Protein AF-A0AA39Q0V4-F1 (afdb_monomer_lite)

Radius of gyration: 28.36 Å; chains: 1; bounding box: 61×32×80 Å

Organism: NCBI:txid153913

Secondary structure (DSSP, 8-state):
------GGGTTTS--TT-PPPPHHHHGGGTTHHHHHHHHHHHHHHHHHHHHHHHHHHHHHHHHHHHHHHHHHHHHHHHHHHHHHH---HHHHHHHHHHHHHHHHHHHHHHHHHHHHHHHSPP--GGGS-S---TTSS-----

Foldseek 3Di:
DDPPDDPVPVPPDDDPPDDDDPVVVVVCCVPPPVSSVVVVVVVVVVVVVVVVVVLVVLVVVVVVLVVLLVVLQVQLVVLCVQLVVDPDPVSNVVSNVRNVVSVVVNVVSVVVVVVVVVVRPDNDVPPPPPDPPPVPPDPPDD

pLDDT: mean 76.58, std 21.37, range [34.25, 98.75]

Sequence (142 aa):
AEDVRGLDDYNESLSEGQRTLSWIWKTQLQGGKEGLQEALRIEWCKSRARAQRWQEECVLLTEEMRRVQTTFQYYAGLWKDRGKNVGLPGARAYALKQEALWNELNANAREQWNSLKEMLPSASPEALDSEIDLDSLPHYSS

Structure (mmCIF, N/CA/C/O backbone):
data_AF-A0AA39Q0V4-F1
#
_entry.id   AF-A0AA39Q0V4-F1
#
loop_
_atom_site.group_PDB
_atom_site.id
_atom_site.type_symbol
_atom_site.label_atom_id
_atom_site.label_alt_id
_atom_site.label_comp_id
_atom_site.label_asym_id
_atom_site.label_entity_id
_atom_site.label_seq_id
_atom_site.pdbx_PDB_ins_code
_atom_site.Cartn_x
_atom_site.Cartn_y
_atom_site.Cartn_z
_atom_site.occupancy
_atom_site.B_iso_or_equiv
_atom_site.auth_seq_id
_atom_site.auth_comp_id
_atom_site.auth_asym_id
_atom_site.auth_atom_id
_atom_site.pdbx_PDB_model_num
ATOM 1 N N . ALA A 1 1 ? 24.061 22.932 -41.748 1.00 37.00 1 ALA A N 1
ATOM 2 C CA . ALA A 1 1 ? 24.743 21.666 -42.056 1.00 37.00 1 ALA A CA 1
ATOM 3 C C . ALA A 1 1 ? 24.774 20.881 -40.760 1.00 37.00 1 ALA A C 1
ATOM 5 O O . ALA A 1 1 ? 25.384 21.348 -39.806 1.00 37.00 1 ALA A O 1
ATOM 6 N N . GLU A 1 2 ? 23.964 19.829 -40.683 1.00 40.62 2 GLU A N 1
ATOM 7 C CA . GLU A 1 2 ? 23.799 18.988 -39.497 1.00 40.62 2 GLU A CA 1
ATOM 8 C C . GLU A 1 2 ? 25.081 18.194 -39.240 1.00 40.62 2 GLU A C 1
ATOM 10 O O . GLU A 1 2 ? 25.597 17.526 -40.134 1.00 40.62 2 GLU A O 1
ATOM 15 N N . ASP A 1 3 ? 25.599 18.300 -38.022 1.00 40.94 3 ASP A N 1
ATOM 16 C CA . ASP A 1 3 ? 26.801 17.607 -37.567 1.00 40.94 3 ASP A CA 1
ATOM 17 C C . ASP A 1 3 ? 26.384 16.285 -36.909 1.00 40.94 3 ASP A C 1
ATOM 19 O O . ASP A 1 3 ? 26.320 16.158 -35.686 1.00 40.94 3 ASP A O 1
ATOM 23 N N . VAL A 1 4 ? 26.010 15.304 -37.736 1.00 46.94 4 VAL A N 1
ATOM 24 C CA . VAL A 1 4 ? 25.812 13.920 -37.288 1.00 46.94 4 VAL A CA 1
ATOM 25 C C . VAL A 1 4 ? 27.186 13.256 -37.259 1.00 46.94 4 VAL A C 1
ATOM 27 O O . VAL A 1 4 ? 27.600 12.599 -38.213 1.00 46.94 4 VAL A O 1
ATOM 30 N N . ARG A 1 5 ? 27.930 13.466 -36.168 1.00 48.41 5 ARG A N 1
ATOM 31 C CA . ARG A 1 5 ? 29.170 12.723 -35.914 1.00 48.41 5 ARG A CA 1
ATOM 32 C C . ARG A 1 5 ? 28.836 11.268 -35.591 1.00 48.41 5 ARG A C 1
ATOM 34 O O . ARG A 1 5 ? 28.073 10.995 -34.664 1.00 48.41 5 ARG A O 1
ATOM 41 N N . GLY A 1 6 ? 29.413 10.343 -36.355 1.00 46.66 6 GLY A N 1
ATOM 42 C CA . GLY A 1 6 ? 29.368 8.916 -36.054 1.00 46.66 6 GLY A CA 1
ATOM 43 C C . GLY A 1 6 ? 30.083 8.628 -34.734 1.00 46.66 6 GLY A C 1
ATOM 44 O O . GLY A 1 6 ? 31.121 9.215 -34.441 1.00 46.66 6 GLY A O 1
ATOM 45 N N . LEU A 1 7 ? 29.523 7.719 -33.935 1.00 46.84 7 LEU A N 1
ATOM 46 C CA . LEU A 1 7 ? 30.046 7.325 -32.618 1.00 46.84 7 LEU A CA 1
ATOM 47 C C . LEU A 1 7 ? 31.453 6.684 -32.686 1.00 46.84 7 LEU A C 1
ATOM 49 O O . LEU A 1 7 ? 32.082 6.456 -31.655 1.00 46.84 7 LEU A O 1
ATOM 53 N N . ASP A 1 8 ? 31.948 6.409 -33.891 1.00 50.88 8 ASP A N 1
ATOM 54 C CA . ASP A 1 8 ? 33.236 5.768 -34.153 1.00 50.88 8 ASP A CA 1
ATOM 55 C C . ASP A 1 8 ? 34.430 6.720 -33.913 1.00 50.88 8 ASP A C 1
ATOM 57 O O . ASP A 1 8 ? 35.520 6.260 -33.576 1.00 50.88 8 ASP A O 1
ATOM 61 N N . ASP A 1 9 ? 34.218 8.045 -33.971 1.00 47.38 9 ASP A N 1
ATOM 62 C CA . ASP A 1 9 ? 35.264 9.069 -33.768 1.00 47.38 9 ASP A CA 1
ATOM 63 C C . ASP A 1 9 ? 35.634 9.302 -32.288 1.00 47.38 9 ASP A C 1
ATOM 65 O O . ASP A 1 9 ? 36.495 10.122 -31.963 1.00 47.38 9 ASP A O 1
ATOM 69 N N . TYR A 1 10 ? 35.030 8.568 -31.349 1.00 51.31 10 TYR A N 1
ATOM 70 C CA . TYR A 1 10 ? 35.213 8.779 -29.905 1.00 51.31 10 TYR A CA 1
ATOM 71 C C . TYR A 1 10 ? 36.602 8.378 -29.366 1.00 51.31 10 TYR A C 1
ATOM 73 O O . TYR A 1 10 ? 36.794 8.321 -28.152 1.00 51.31 10 TYR A O 1
ATOM 81 N N . ASN A 1 11 ? 37.573 8.044 -30.221 1.00 49.31 11 ASN A N 1
ATOM 82 C CA . ASN A 1 11 ? 38.872 7.538 -29.771 1.00 49.31 11 ASN A CA 1
ATOM 83 C C . ASN A 1 11 ? 40.094 8.321 -30.275 1.00 49.31 11 ASN A C 1
ATOM 85 O O . ASN A 1 11 ? 41.168 8.127 -29.713 1.00 49.31 11 ASN A O 1
ATOM 89 N N . GLU A 1 12 ? 39.973 9.208 -31.268 1.00 48.28 12 GLU A N 1
ATOM 90 C CA . GLU A 1 12 ? 41.158 9.860 -31.863 1.00 48.28 12 GLU A CA 1
ATOM 91 C C . GLU A 1 12 ? 41.389 11.319 -31.439 1.00 48.28 12 GLU A C 1
ATOM 93 O O . GLU A 1 12 ? 42.468 11.858 -31.675 1.00 48.28 12 GLU A O 1
ATOM 98 N N . SER A 1 13 ? 40.456 11.950 -30.713 1.00 48.19 13 SER A N 1
ATOM 99 C CA . SER A 1 13 ? 40.630 13.338 -30.250 1.00 48.19 13 SER A CA 1
ATOM 100 C C . SER A 1 13 ? 40.059 13.615 -28.850 1.00 48.19 13 SER A C 1
ATOM 102 O O . SER A 1 13 ? 39.204 14.489 -28.686 1.00 48.19 13 SER A O 1
ATOM 104 N N . LEU A 1 14 ? 40.485 12.883 -27.815 1.00 49.78 14 LEU A N 1
ATOM 105 C CA . LEU A 1 14 ? 39.936 13.070 -26.465 1.00 49.78 14 LEU A CA 1
ATOM 106 C C . LEU A 1 14 ? 40.785 13.982 -25.567 1.00 49.78 14 LEU A C 1
ATOM 108 O O . LEU A 1 14 ? 41.878 13.632 -25.131 1.00 49.78 14 LEU A O 1
ATOM 112 N N . SER A 1 15 ? 40.201 15.139 -25.244 1.00 43.59 15 SER A N 1
ATOM 113 C CA . SER A 1 15 ? 40.500 15.946 -24.057 1.00 43.59 15 SER A CA 1
ATOM 114 C C . SER A 1 15 ? 40.064 15.203 -22.780 1.00 43.59 15 SER A C 1
ATOM 116 O O . SER A 1 15 ? 39.093 14.444 -22.798 1.00 43.59 15 SER A O 1
ATOM 118 N N . GLU A 1 16 ? 40.775 15.444 -21.672 1.00 47.19 16 GLU A N 1
ATOM 119 C CA . GLU A 1 16 ? 40.793 14.733 -20.373 1.00 47.19 16 GLU A CA 1
ATOM 120 C C . GLU A 1 16 ? 39.445 14.534 -19.630 1.00 47.19 16 GLU A C 1
ATOM 122 O O . GLU A 1 16 ? 39.424 14.004 -18.520 1.00 47.19 16 GLU A O 1
ATOM 127 N N . GLY A 1 17 ? 38.298 14.902 -20.208 1.00 51.28 17 GLY A N 1
ATOM 128 C CA . GLY A 1 17 ? 36.973 14.766 -19.586 1.00 51.28 17 GLY A CA 1
ATOM 129 C C . GLY A 1 17 ? 36.172 13.507 -19.950 1.00 51.28 17 GLY A C 1
ATOM 130 O O . GLY A 1 17 ? 35.112 13.279 -19.367 1.00 51.28 17 GLY A O 1
ATOM 131 N N . GLN A 1 18 ? 36.617 12.689 -20.909 1.00 51.19 18 GLN A N 1
ATOM 132 C CA . GLN A 1 18 ? 35.812 11.590 -21.456 1.00 51.19 18 GLN A CA 1
ATOM 133 C C . GLN A 1 18 ? 36.349 10.213 -21.042 1.00 51.19 18 GLN A C 1
ATOM 135 O O . GLN A 1 18 ? 37.438 9.795 -21.428 1.00 51.19 18 GLN A O 1
ATOM 140 N N . ARG A 1 19 ? 35.555 9.475 -20.254 1.00 54.12 19 ARG A N 1
ATOM 141 C CA . ARG A 1 19 ? 35.846 8.077 -19.909 1.00 54.12 19 ARG A CA 1
ATOM 142 C C . ARG A 1 19 ? 35.824 7.227 -21.181 1.00 54.12 19 ARG A C 1
ATOM 144 O O . ARG A 1 19 ? 34.778 7.089 -21.808 1.00 54.12 19 ARG A O 1
ATOM 151 N N . THR A 1 20 ? 36.959 6.630 -21.530 1.00 51.72 20 THR A N 1
ATOM 152 C CA . THR A 1 20 ? 37.058 5.644 -22.610 1.00 51.72 20 THR A CA 1
ATOM 153 C C . THR A 1 20 ? 36.163 4.447 -22.279 1.00 51.72 20 THR A C 1
ATOM 155 O O . THR A 1 20 ? 36.306 3.840 -21.214 1.00 51.72 20 THR A O 1
ATOM 158 N N . LEU A 1 21 ? 35.231 4.097 -23.170 1.00 58.66 21 LEU A N 1
ATOM 159 C CA . LEU A 1 21 ? 34.413 2.892 -23.012 1.00 58.66 21 LEU A CA 1
ATOM 160 C C . LEU A 1 21 ? 35.330 1.664 -22.887 1.00 58.66 21 LEU A C 1
ATOM 162 O O . LEU A 1 21 ? 36.285 1.502 -23.655 1.00 58.66 21 LEU A O 1
ATOM 166 N N . SER A 1 22 ? 35.059 0.812 -21.892 1.00 57.25 22 SER A N 1
ATOM 167 C CA . SER A 1 22 ? 35.840 -0.410 -21.657 1.00 57.25 22 SER A CA 1
ATOM 168 C C . SER A 1 22 ? 35.863 -1.286 -22.913 1.00 57.25 22 SER A C 1
ATOM 170 O O . SER A 1 22 ? 34.886 -1.336 -23.658 1.00 57.25 22 SER A O 1
ATOM 172 N N . TRP A 1 23 ? 36.969 -1.998 -23.141 1.00 60.31 23 TRP A N 1
ATOM 173 C CA . TRP A 1 23 ? 37.196 -2.831 -24.329 1.00 60.31 23 TRP A CA 1
ATOM 174 C C . TRP A 1 23 ? 36.091 -3.873 -24.581 1.00 60.31 23 TRP A C 1
ATOM 176 O O . TRP A 1 23 ? 35.817 -4.196 -25.730 1.00 60.31 23 TRP A O 1
ATOM 186 N N . ILE A 1 24 ? 35.399 -4.320 -23.529 1.00 55.12 24 ILE A N 1
ATOM 187 C CA . ILE A 1 24 ? 34.250 -5.242 -23.600 1.00 55.12 24 ILE A CA 1
ATOM 188 C C . ILE A 1 24 ? 33.067 -4.626 -24.371 1.00 55.12 24 ILE A C 1
ATOM 190 O O . ILE A 1 24 ? 32.325 -5.327 -25.053 1.00 55.12 24 ILE A O 1
ATOM 194 N N . TRP A 1 25 ? 32.910 -3.303 -24.315 1.00 63.59 25 TRP A N 1
ATOM 195 C CA . TRP A 1 25 ? 31.899 -2.570 -25.083 1.00 63.59 25 TRP A CA 1
ATOM 196 C C . TRP A 1 25 ? 32.393 -2.197 -26.487 1.00 63.59 25 TRP A C 1
ATOM 198 O O . TRP A 1 25 ? 31.587 -1.867 -27.350 1.00 63.59 25 TRP A O 1
ATOM 208 N N . LYS A 1 26 ? 33.702 -2.317 -26.758 1.00 58.97 26 LYS A N 1
ATOM 209 C CA . LYS A 1 26 ? 34.279 -2.109 -28.098 1.00 58.97 26 LYS A CA 1
ATOM 210 C C . LYS A 1 26 ? 33.996 -3.282 -29.040 1.00 58.97 26 LYS A C 1
ATOM 212 O O . LYS A 1 26 ? 33.955 -3.086 -30.247 1.00 58.97 26 LYS A O 1
ATOM 217 N N . THR A 1 27 ? 33.753 -4.484 -28.513 1.00 59.66 27 THR A N 1
ATOM 218 C CA . THR A 1 27 ? 33.410 -5.667 -29.322 1.00 59.66 27 THR A CA 1
ATOM 219 C C . THR A 1 27 ? 32.064 -5.548 -30.040 1.00 59.66 27 THR A C 1
ATOM 221 O O . THR A 1 27 ? 31.920 -6.114 -31.115 1.00 59.66 27 THR A O 1
ATOM 224 N N . GLN A 1 28 ? 31.104 -4.769 -29.522 1.00 55.66 28 GLN A N 1
ATOM 225 C CA . GLN A 1 28 ? 29.829 -4.511 -30.217 1.00 55.66 28 GLN A CA 1
ATOM 226 C C . GLN A 1 28 ? 29.968 -3.552 -31.414 1.00 55.66 28 GLN A C 1
ATOM 228 O O . GLN A 1 28 ? 29.079 -3.500 -32.252 1.00 55.66 28 GLN A O 1
ATOM 233 N N . LEU A 1 29 ? 31.087 -2.827 -31.516 1.00 58.44 29 LEU A N 1
ATOM 234 C CA . LEU A 1 29 ? 31.411 -1.920 -32.625 1.00 58.44 29 LEU A CA 1
ATOM 235 C C . LEU A 1 29 ? 32.319 -2.575 -33.683 1.00 58.44 29 LEU A C 1
ATOM 237 O O . LEU A 1 29 ? 32.725 -1.924 -34.647 1.00 58.44 29 LEU A O 1
ATOM 241 N N . GLN A 1 30 ? 32.660 -3.862 -33.531 1.00 60.28 30 GLN A N 1
ATOM 242 C CA . GLN A 1 30 ? 33.436 -4.603 -34.529 1.00 60.28 30 GLN A CA 1
ATOM 243 C C . GLN A 1 30 ? 32.558 -4.932 -35.744 1.00 60.28 30 GLN A C 1
ATOM 245 O O . GLN A 1 30 ? 32.024 -6.026 -35.878 1.00 60.28 30 GLN A O 1
ATOM 250 N N . GLY A 1 31 ? 32.387 -3.942 -36.616 1.00 62.16 31 GLY A N 1
ATOM 251 C CA . GLY A 1 31 ? 31.608 -4.045 -37.854 1.00 62.16 31 GLY A CA 1
ATOM 252 C C . GLY A 1 31 ? 31.435 -2.719 -38.602 1.00 62.16 31 GLY A C 1
ATOM 253 O O . GLY A 1 31 ? 30.661 -2.656 -39.553 1.00 62.16 31 GLY A O 1
ATOM 254 N N . GLY A 1 32 ? 32.102 -1.640 -38.170 1.00 72.75 32 GLY A N 1
ATOM 255 C CA . GLY A 1 32 ? 31.879 -0.303 -38.721 1.00 72.75 32 GLY A CA 1
ATOM 256 C C . GLY A 1 32 ? 30.423 0.136 -38.539 1.00 72.75 32 GLY A C 1
ATOM 257 O O . GLY A 1 32 ? 29.811 -0.125 -37.503 1.00 72.75 32 GLY A O 1
ATOM 258 N N . LYS A 1 33 ? 29.843 0.752 -39.575 1.00 72.75 33 LYS A N 1
ATOM 259 C CA . LYS A 1 33 ? 28.470 1.285 -39.545 1.00 72.75 33 LYS A CA 1
ATOM 260 C C . LYS A 1 33 ? 27.405 0.227 -39.229 1.00 72.75 33 LYS A C 1
ATOM 262 O O . LYS A 1 33 ? 26.469 0.529 -38.495 1.00 72.75 33 LYS A O 1
ATOM 267 N N . GLU A 1 34 ? 27.552 -0.998 -39.736 1.00 76.31 34 GLU A N 1
ATOM 268 C CA . GLU A 1 34 ? 26.593 -2.087 -39.486 1.00 76.31 34 GLU A CA 1
ATOM 269 C C . GLU A 1 34 ? 26.646 -2.567 -38.031 1.00 76.31 34 GLU A C 1
ATOM 271 O O . GLU A 1 34 ? 25.605 -2.723 -37.394 1.00 76.31 34 GLU A O 1
ATOM 276 N N . GLY A 1 35 ? 27.853 -2.722 -37.475 1.00 78.50 35 GLY A N 1
ATOM 277 C CA . GLY A 1 35 ? 28.041 -3.070 -36.063 1.00 78.50 35 GLY A CA 1
ATOM 278 C C . GLY A 1 35 ? 27.474 -2.002 -35.124 1.00 78.50 35 GLY A C 1
ATOM 279 O O . GLY A 1 35 ? 26.776 -2.325 -34.164 1.00 78.50 35 GLY A O 1
ATOM 280 N N . LEU A 1 36 ? 27.689 -0.720 -3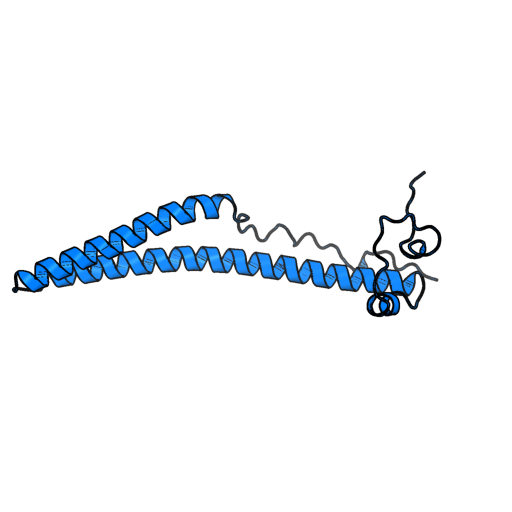5.444 1.00 76.88 36 LEU A N 1
ATOM 281 C CA . LEU A 1 36 ? 27.095 0.396 -34.706 1.00 76.88 36 LEU A CA 1
ATOM 282 C C . LEU A 1 36 ? 25.559 0.393 -34.793 1.00 76.88 36 LEU A C 1
ATOM 284 O O . LEU A 1 36 ? 24.888 0.578 -33.777 1.00 76.88 36 LEU A O 1
ATOM 288 N N . GLN A 1 37 ? 24.991 0.166 -35.980 1.00 79.25 37 GLN A N 1
ATOM 289 C CA . GLN A 1 37 ? 23.540 0.099 -36.170 1.00 79.25 37 GLN A CA 1
ATOM 290 C C . GLN A 1 37 ? 22.917 -1.060 -35.380 1.00 79.25 37 GLN A C 1
ATOM 292 O O . GLN A 1 37 ? 21.868 -0.884 -34.758 1.00 79.25 37 GLN A O 1
ATOM 297 N N . GLU A 1 38 ? 23.575 -2.219 -35.349 1.00 80.44 38 GLU A N 1
ATOM 298 C CA . GLU A 1 38 ? 23.131 -3.366 -34.558 1.00 80.44 38 GLU A CA 1
ATOM 299 C C . GLU A 1 38 ? 23.244 -3.099 -33.052 1.00 80.44 38 GLU A C 1
ATOM 301 O O . GLU A 1 38 ? 22.298 -3.345 -32.302 1.00 80.44 38 GLU A O 1
ATOM 306 N N . ALA A 1 39 ? 24.347 -2.499 -32.595 1.00 79.50 39 ALA A N 1
ATOM 307 C CA . ALA A 1 39 ? 24.503 -2.090 -31.201 1.00 79.50 39 ALA A CA 1
ATOM 308 C C . ALA A 1 39 ? 23.399 -1.107 -30.764 1.00 79.50 39 ALA A C 1
ATOM 310 O O . ALA A 1 39 ? 22.816 -1.270 -29.690 1.00 79.50 39 ALA A O 1
ATOM 311 N N . LEU A 1 40 ? 23.053 -0.131 -31.612 1.00 82.31 40 LEU A N 1
ATOM 312 C CA . LEU A 1 40 ? 21.962 0.815 -31.359 1.00 82.31 40 LEU A CA 1
ATOM 313 C C . LEU A 1 40 ? 20.593 0.128 -31.313 1.00 82.31 40 LEU A C 1
ATOM 315 O O . LEU A 1 40 ? 19.801 0.426 -30.418 1.00 82.31 40 LEU A O 1
ATOM 319 N N . ARG A 1 41 ? 20.314 -0.816 -32.222 1.00 85.88 41 ARG A N 1
ATOM 320 C CA . ARG A 1 41 ? 19.078 -1.620 -32.196 1.00 85.88 41 ARG A CA 1
ATOM 321 C C . ARG A 1 41 ? 18.959 -2.420 -30.904 1.00 85.88 41 ARG A C 1
ATOM 323 O O . ARG A 1 41 ? 17.907 -2.395 -30.267 1.00 85.88 41 ARG A O 1
ATOM 330 N N . ILE A 1 42 ? 20.039 -3.075 -30.477 1.00 85.12 42 ILE A N 1
ATOM 331 C CA . ILE A 1 42 ? 20.082 -3.835 -29.223 1.00 85.12 42 ILE A CA 1
ATOM 332 C C . ILE A 1 42 ? 19.808 -2.919 -28.025 1.00 85.12 42 ILE A C 1
ATOM 334 O O . ILE A 1 42 ? 18.975 -3.248 -27.176 1.00 85.12 42 ILE A O 1
ATOM 338 N N . GLU A 1 43 ? 20.482 -1.772 -27.937 1.00 85.50 43 GLU A N 1
ATOM 339 C CA . GLU A 1 43 ? 20.293 -0.837 -26.824 1.00 85.50 43 GLU A CA 1
ATOM 340 C C . GLU A 1 43 ? 18.901 -0.192 -26.823 1.00 85.50 43 GLU A C 1
ATOM 342 O O . GLU A 1 43 ? 18.307 -0.010 -25.754 1.00 85.50 43 GLU A O 1
ATOM 347 N N . TRP A 1 44 ? 18.322 0.066 -27.998 1.00 87.69 44 TRP A N 1
ATOM 348 C CA . TRP A 1 44 ? 16.933 0.503 -28.119 1.00 87.69 44 TRP A CA 1
ATOM 349 C C . TRP A 1 44 ? 15.962 -0.574 -27.627 1.00 87.69 44 TRP A C 1
ATOM 351 O O . TRP A 1 44 ? 15.131 -0.289 -26.765 1.00 87.69 44 TRP A O 1
ATOM 361 N N . CYS A 1 45 ? 16.110 -1.826 -28.076 1.00 92.12 45 CYS A N 1
ATOM 362 C CA . CYS A 1 45 ? 15.282 -2.949 -27.628 1.00 92.12 45 CYS A CA 1
ATOM 363 C C . CYS A 1 45 ? 15.362 -3.141 -26.107 1.00 92.12 45 CYS A C 1
ATOM 365 O O . CYS A 1 45 ? 14.334 -3.279 -25.441 1.00 92.12 45 CYS A O 1
ATOM 367 N N . LYS A 1 46 ? 16.569 -3.085 -25.525 1.00 87.94 46 LYS A N 1
ATOM 368 C CA . LYS A 1 46 ? 16.765 -3.160 -24.066 1.00 87.94 46 LYS A CA 1
ATOM 369 C C . LYS A 1 46 ? 16.082 -2.006 -23.336 1.00 87.94 46 LYS A C 1
ATOM 371 O O . LYS A 1 46 ? 15.448 -2.221 -22.301 1.00 87.94 46 LYS A O 1
ATOM 376 N N . SER A 1 47 ? 16.221 -0.787 -23.852 1.00 88.88 47 SER A N 1
ATOM 377 C CA . SER A 1 47 ? 15.628 0.412 -23.253 1.00 88.88 47 SER A CA 1
ATOM 378 C C . SER A 1 47 ? 14.102 0.378 -23.323 1.00 88.88 47 SER A C 1
ATOM 380 O O . SER A 1 47 ? 13.448 0.627 -22.311 1.00 88.88 47 SER A O 1
ATOM 382 N N . ARG A 1 48 ? 13.535 -0.040 -24.462 1.00 89.69 48 ARG A N 1
ATOM 383 C CA . ARG A 1 48 ? 12.093 -0.244 -24.646 1.00 89.69 48 ARG A CA 1
ATOM 384 C C . ARG A 1 48 ? 11.550 -1.318 -23.705 1.00 89.69 48 ARG A C 1
ATOM 386 O O . ARG A 1 48 ? 10.579 -1.062 -23.002 1.00 89.69 48 ARG A O 1
ATOM 393 N N . ALA A 1 49 ? 12.214 -2.470 -23.609 1.00 91.56 49 ALA A N 1
ATOM 394 C CA . ALA A 1 49 ? 11.815 -3.536 -22.689 1.00 91.56 49 ALA A CA 1
ATOM 395 C C . ALA A 1 49 ? 11.860 -3.088 -21.215 1.00 91.56 49 ALA A C 1
ATOM 397 O O . ALA A 1 49 ? 11.030 -3.501 -20.406 1.00 91.56 49 ALA A O 1
ATOM 398 N N . ARG A 1 50 ? 12.818 -2.228 -20.837 1.00 92.25 50 ARG A N 1
ATOM 399 C CA . ARG A 1 50 ? 12.867 -1.633 -19.492 1.00 92.25 50 ARG A CA 1
ATOM 400 C C . ARG A 1 50 ? 11.711 -0.663 -19.257 1.00 92.25 50 ARG A C 1
ATOM 402 O O . ARG A 1 50 ? 11.120 -0.716 -18.186 1.00 92.25 50 ARG A O 1
ATOM 409 N N . ALA A 1 51 ? 11.387 0.178 -20.238 1.00 89.19 51 ALA A N 1
ATOM 410 C CA . ALA A 1 51 ? 10.261 1.105 -20.148 1.00 89.19 51 ALA A CA 1
ATOM 411 C C . ALA A 1 51 ? 8.919 0.364 -20.014 1.00 89.19 51 ALA A C 1
ATOM 413 O O . ALA A 1 51 ? 8.110 0.723 -19.165 1.00 89.19 51 ALA A O 1
ATOM 414 N N . GLN A 1 52 ? 8.717 -0.711 -20.783 1.00 88.00 52 GLN A N 1
ATOM 415 C CA . GLN A 1 52 ? 7.529 -1.565 -20.675 1.00 88.00 52 GLN A CA 1
ATOM 416 C C . GLN A 1 52 ? 7.419 -2.217 -19.292 1.00 88.00 52 GLN A C 1
ATOM 418 O O . GLN A 1 52 ? 6.383 -2.098 -18.645 1.00 88.00 52 GLN A O 1
ATOM 423 N N . ARG A 1 53 ? 8.507 -2.816 -18.786 1.00 93.00 53 ARG A N 1
ATOM 424 C CA . ARG A 1 53 ? 8.524 -3.398 -17.434 1.00 93.00 53 ARG A CA 1
ATOM 425 C C . ARG A 1 53 ? 8.235 -2.357 -16.353 1.00 93.00 53 ARG A C 1
ATOM 427 O O . ARG A 1 53 ? 7.473 -2.628 -15.436 1.00 93.00 53 ARG A O 1
ATOM 434 N N . TRP A 1 54 ? 8.823 -1.167 -16.460 1.00 91.25 54 TRP A N 1
ATOM 435 C CA . TRP A 1 54 ? 8.548 -0.079 -15.522 1.00 91.25 54 TRP A CA 1
ATOM 436 C C . TRP A 1 54 ? 7.059 0.291 -15.512 1.00 91.25 54 TRP A C 1
ATOM 438 O O . TRP A 1 54 ? 6.471 0.460 -14.447 1.00 91.25 54 TRP A O 1
ATOM 448 N N . GLN A 1 55 ? 6.423 0.345 -16.684 1.00 87.94 55 GLN A N 1
ATOM 449 C CA . GL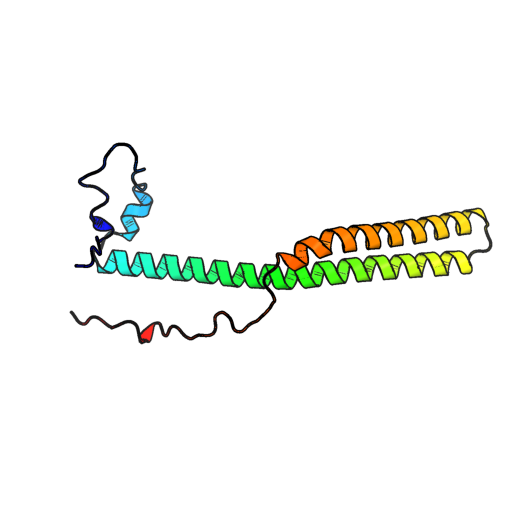N A 1 55 ? 4.990 0.605 -16.780 1.00 87.94 55 GLN A CA 1
ATOM 450 C C . GLN A 1 55 ? 4.154 -0.501 -16.113 1.00 87.94 55 GLN A C 1
ATOM 452 O O . GLN A 1 55 ? 3.212 -0.196 -15.381 1.00 87.94 55 GLN A O 1
ATOM 457 N N . GLU A 1 56 ? 4.507 -1.775 -16.318 1.00 89.75 56 GLU A N 1
ATOM 458 C CA . GLU A 1 56 ? 3.877 -2.906 -15.622 1.00 89.75 56 GLU A CA 1
ATOM 459 C C . GLU A 1 56 ? 4.014 -2.771 -14.097 1.00 89.75 56 GLU A C 1
ATOM 461 O O . GLU A 1 56 ? 3.032 -2.918 -13.367 1.00 89.75 56 GLU A O 1
ATOM 466 N N . GLU A 1 57 ? 5.209 -2.429 -13.610 1.00 92.25 57 GLU A N 1
ATOM 467 C CA . GLU A 1 57 ? 5.481 -2.205 -12.187 1.00 92.25 57 GLU A CA 1
ATOM 468 C C . GLU A 1 57 ? 4.643 -1.050 -11.618 1.00 92.25 57 GLU A C 1
ATOM 470 O O . GLU A 1 57 ? 4.085 -1.190 -10.529 1.00 92.25 57 GLU A O 1
ATOM 475 N N . CYS A 1 58 ? 4.473 0.058 -12.349 1.00 90.62 58 CYS A N 1
ATOM 476 C CA . CYS A 1 58 ? 3.600 1.164 -11.938 1.00 90.62 58 CYS A CA 1
ATOM 477 C C . CYS A 1 58 ? 2.135 0.724 -11.778 1.00 90.62 58 CYS A C 1
ATOM 479 O O . CYS A 1 58 ? 1.469 1.103 -10.805 1.00 90.62 58 CYS A O 1
ATOM 481 N N . VAL A 1 59 ? 1.626 -0.091 -12.708 1.00 89.50 59 VAL A N 1
ATOM 482 C CA . VAL A 1 59 ? 0.259 -0.633 -12.643 1.00 89.50 59 VAL A CA 1
ATOM 483 C C . VAL A 1 59 ? 0.109 -1.580 -11.452 1.00 89.50 59 VAL A C 1
ATOM 485 O O . VAL A 1 59 ? -0.825 -1.427 -10.661 1.00 89.50 59 VAL A O 1
ATOM 488 N N . LEU A 1 60 ? 1.047 -2.516 -11.277 1.00 92.62 60 LEU A N 1
ATOM 489 C CA . LEU A 1 60 ? 1.046 -3.452 -10.149 1.00 92.62 60 LEU A CA 1
ATOM 490 C C . LEU A 1 60 ? 1.112 -2.719 -8.810 1.00 92.62 60 LEU A C 1
ATOM 492 O O . LEU A 1 60 ? 0.337 -3.019 -7.905 1.00 92.62 60 LEU A O 1
ATOM 496 N N . LEU A 1 61 ? 1.986 -1.721 -8.695 1.00 93.00 61 LEU A N 1
ATOM 497 C CA . LEU A 1 61 ? 2.134 -0.927 -7.483 1.00 93.00 61 LEU A CA 1
ATOM 498 C C . LEU A 1 61 ? 0.840 -0.176 -7.142 1.00 93.00 61 LEU A C 1
ATOM 500 O O . LEU A 1 61 ? 0.434 -0.146 -5.981 1.00 93.00 61 LEU A O 1
ATOM 504 N N . THR A 1 62 ? 0.164 0.386 -8.145 1.00 91.50 62 THR A N 1
ATOM 505 C CA . THR A 1 62 ? -1.124 1.073 -7.956 1.00 91.50 62 THR A CA 1
ATOM 506 C C . THR A 1 62 ? -2.187 0.126 -7.396 1.00 91.50 62 THR A C 1
ATOM 508 O O . THR A 1 62 ? -2.930 0.486 -6.476 1.00 91.50 62 THR A O 1
ATOM 511 N N . GLU A 1 63 ? -2.247 -1.098 -7.918 1.00 94.19 63 GLU A N 1
ATOM 512 C CA . GLU A 1 63 ? -3.171 -2.121 -7.432 1.00 94.19 63 GLU A CA 1
ATOM 513 C C . GLU A 1 63 ? -2.794 -2.617 -6.027 1.00 94.19 63 GLU A C 1
ATOM 515 O O . GLU A 1 63 ? -3.671 -2.766 -5.175 1.00 94.19 63 GLU A O 1
ATOM 520 N N . GLU A 1 64 ? -1.508 -2.800 -5.726 1.00 95.75 64 GLU A N 1
ATOM 521 C CA . GLU A 1 64 ? -1.056 -3.178 -4.384 1.00 95.75 64 GLU A CA 1
ATOM 522 C C . GLU A 1 64 ? -1.393 -2.099 -3.345 1.00 95.75 64 GLU A C 1
ATOM 524 O O . GLU A 1 64 ? -1.961 -2.411 -2.296 1.00 95.75 64 GLU A O 1
ATOM 529 N N . MET A 1 65 ? -1.192 -0.812 -3.656 1.00 95.00 65 MET A N 1
ATOM 530 C CA . MET A 1 65 ? -1.639 0.289 -2.790 1.00 95.00 65 MET A CA 1
ATOM 531 C C . MET A 1 65 ? -3.143 0.196 -2.485 1.00 95.00 65 MET A C 1
ATOM 533 O O . MET A 1 65 ? -3.570 0.396 -1.345 1.00 95.00 65 MET A O 1
ATOM 537 N N . ARG A 1 66 ? -3.972 -0.141 -3.483 1.00 94.75 66 ARG A N 1
ATOM 538 C CA . ARG A 1 66 ? -5.420 -0.333 -3.298 1.00 94.75 66 ARG A CA 1
ATOM 539 C C . ARG A 1 66 ? -5.730 -1.549 -2.412 1.00 94.75 66 ARG A C 1
ATOM 541 O O . ARG A 1 66 ? -6.594 -1.470 -1.529 1.00 94.75 66 ARG A O 1
ATOM 548 N N . ARG A 1 67 ? -5.042 -2.675 -2.625 1.00 97.31 67 ARG A N 1
ATOM 549 C CA . ARG A 1 67 ? -5.221 -3.920 -1.854 1.00 97.31 67 ARG A CA 1
ATOM 550 C C . ARG A 1 67 ? -4.844 -3.755 -0.392 1.00 97.31 67 ARG A C 1
ATOM 552 O O . ARG A 1 67 ? -5.580 -4.229 0.476 1.00 97.31 67 ARG A O 1
ATOM 559 N N . VAL A 1 68 ? -3.758 -3.045 -0.099 1.00 97.81 68 VAL A N 1
ATOM 560 C CA . VAL A 1 68 ? -3.340 -2.810 1.286 1.00 97.81 68 VAL A CA 1
ATOM 561 C C . VAL A 1 68 ? -4.381 -1.966 2.037 1.00 97.81 68 VAL A C 1
ATOM 563 O O . VAL A 1 68 ? -4.788 -2.356 3.130 1.00 97.81 68 VAL A O 1
ATOM 566 N N . GLN A 1 69 ? -4.920 -0.894 1.436 1.00 97.38 69 GLN A N 1
ATOM 567 C CA . GLN A 1 69 ? -6.023 -0.122 2.051 1.00 97.38 69 GLN A CA 1
ATOM 568 C C . GLN A 1 69 ? -7.256 -0.989 2.320 1.00 97.38 69 GLN A C 1
ATOM 570 O O . GLN A 1 69 ? -7.846 -0.931 3.399 1.00 97.38 69 GLN A O 1
ATOM 575 N N . THR A 1 70 ? -7.632 -1.820 1.344 1.00 98.19 70 THR A N 1
ATOM 576 C CA . THR A 1 70 ? -8.769 -2.746 1.472 1.00 98.19 70 THR A CA 1
ATOM 577 C C . THR A 1 70 ? -8.549 -3.716 2.635 1.00 98.19 70 THR A C 1
ATOM 579 O O . THR A 1 70 ? -9.453 -3.958 3.432 1.00 98.19 70 THR A O 1
ATOM 582 N N . THR A 1 71 ? -7.326 -4.226 2.775 1.00 98.44 71 THR A N 1
ATOM 583 C CA . THR A 1 71 ? -6.937 -5.146 3.849 1.00 98.44 71 THR A CA 1
ATOM 584 C C . THR A 1 71 ? -7.048 -4.483 5.220 1.00 98.44 71 THR A C 1
ATOM 586 O O . THR A 1 71 ? -7.629 -5.061 6.138 1.00 98.44 71 THR A O 1
ATOM 589 N N . PHE A 1 72 ? -6.559 -3.251 5.372 1.00 98.62 72 PHE A N 1
ATOM 590 C CA . PHE A 1 72 ? -6.672 -2.518 6.634 1.00 98.62 72 PHE A CA 1
ATOM 591 C C . PHE A 1 72 ? -8.128 -2.248 7.022 1.00 98.62 72 PHE A C 1
ATOM 593 O O . PHE A 1 72 ? -8.509 -2.483 8.167 1.00 98.62 72 PHE A O 1
ATOM 600 N N . GLN A 1 73 ? -8.964 -1.834 6.067 1.00 98.62 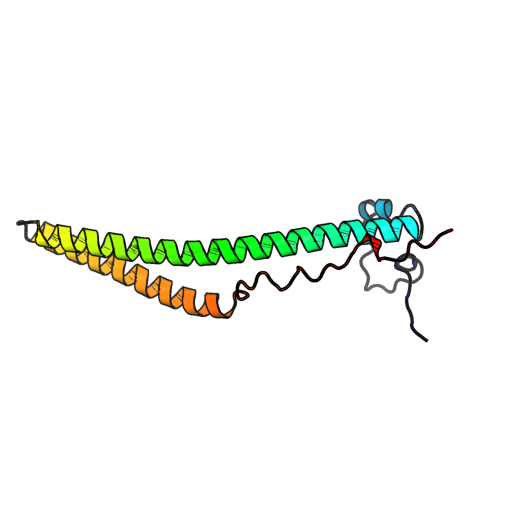73 GLN A N 1
ATOM 601 C CA . GLN A 1 73 ? -10.399 -1.631 6.299 1.00 98.62 73 GLN A CA 1
ATOM 602 C C . GLN A 1 73 ? -11.098 -2.930 6.713 1.00 98.62 73 GLN A C 1
ATOM 604 O O . GLN A 1 73 ? -11.893 -2.933 7.654 1.00 98.62 73 GLN A O 1
ATOM 609 N N . TYR A 1 74 ? -10.764 -4.041 6.051 1.00 98.69 74 TYR A N 1
ATOM 610 C CA . TYR A 1 74 ? -11.280 -5.361 6.397 1.00 98.69 74 TYR A CA 1
ATOM 611 C C . TYR A 1 74 ? -10.934 -5.742 7.842 1.00 98.69 74 TYR A C 1
ATOM 613 O O . TYR A 1 74 ? -11.823 -6.107 8.612 1.00 98.69 74 TYR A O 1
ATOM 621 N N . TYR A 1 75 ? -9.667 -5.607 8.249 1.00 98.75 75 TYR A N 1
ATOM 622 C CA . TYR A 1 75 ? -9.260 -5.937 9.615 1.00 98.75 75 TYR A CA 1
ATOM 623 C C . TYR A 1 75 ? -9.846 -4.987 10.662 1.00 98.75 75 TYR A C 1
ATOM 625 O O . TYR A 1 75 ? -10.243 -5.452 11.731 1.00 98.75 75 TYR A O 1
ATOM 633 N N . ALA A 1 76 ? -9.965 -3.690 10.364 1.00 98.69 76 ALA A N 1
ATOM 634 C CA . ALA A 1 76 ? -10.652 -2.746 11.241 1.00 98.69 76 ALA A CA 1
ATOM 635 C C . ALA A 1 76 ? -12.104 -3.186 11.501 1.00 98.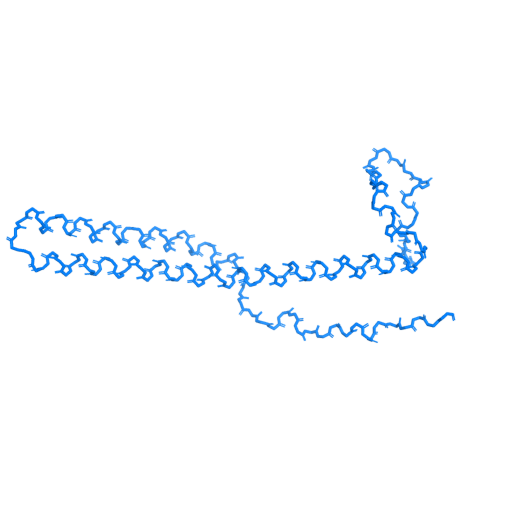69 76 ALA A C 1
ATOM 637 O O . ALA A 1 76 ? -12.525 -3.286 12.655 1.00 98.69 76 ALA A O 1
ATOM 638 N N . GLY A 1 77 ? -12.842 -3.541 10.440 1.00 98.50 77 GLY A N 1
ATOM 639 C CA . GLY A 1 77 ? -14.203 -4.076 10.540 1.00 98.50 77 GLY A CA 1
ATOM 640 C C . GLY A 1 77 ? -14.273 -5.390 11.323 1.00 98.50 77 GLY A C 1
ATOM 641 O O . GLY A 1 77 ? -15.096 -5.535 12.225 1.00 98.50 77 GLY A O 1
ATOM 642 N N . LEU A 1 78 ? -13.349 -6.317 11.058 1.00 98.50 78 LEU A N 1
ATOM 643 C CA . LEU A 1 78 ? -13.272 -7.593 11.770 1.00 98.50 78 LEU A CA 1
ATOM 644 C C . LEU A 1 78 ? -13.089 -7.398 13.283 1.00 98.50 78 LEU A C 1
ATOM 646 O O . LEU A 1 78 ? -13.749 -8.061 14.086 1.00 98.50 78 LEU A O 1
ATOM 650 N N . TRP A 1 79 ? -12.197 -6.493 13.691 1.00 98.50 79 TRP A N 1
ATOM 651 C CA . TRP A 1 79 ? -11.961 -6.200 15.105 1.00 98.50 79 TRP A CA 1
ATOM 652 C C . TRP A 1 79 ? -13.130 -5.465 15.758 1.00 98.50 79 TRP A C 1
ATOM 654 O O . TRP A 1 79 ? -13.492 -5.795 16.890 1.00 98.50 79 TRP A O 1
ATOM 664 N N . LYS A 1 80 ? -13.784 -4.560 15.028 1.00 98.19 80 LYS A N 1
ATOM 665 C CA . LYS A 1 80 ? -15.025 -3.916 15.466 1.00 98.19 80 LYS A CA 1
ATOM 666 C C . LYS A 1 80 ? -16.107 -4.939 15.800 1.00 98.19 80 LYS A C 1
ATOM 668 O O . LYS A 1 80 ? -16.725 -4.872 16.863 1.00 98.19 80 LYS A O 1
ATOM 673 N N . ASP A 1 81 ? -16.322 -5.909 14.917 1.00 98.00 81 ASP A N 1
ATOM 674 C CA . ASP A 1 81 ? -17.348 -6.934 15.109 1.00 98.00 81 ASP A CA 1
ATOM 675 C C . ASP A 1 81 ? -16.992 -7.896 16.247 1.00 98.00 81 ASP A C 1
ATOM 677 O O . ASP A 1 81 ? -17.849 -8.227 17.068 1.00 98.00 81 ASP A O 1
ATOM 681 N N . ARG A 1 82 ? -15.711 -8.254 16.401 1.00 97.25 82 ARG A N 1
ATOM 682 C CA . ARG A 1 82 ? -15.232 -8.988 17.587 1.00 97.25 82 ARG A CA 1
ATOM 683 C C . ARG A 1 82 ? -15.521 -8.235 18.886 1.00 97.25 82 ARG A C 1
ATOM 685 O O . ARG A 1 82 ? -15.947 -8.852 19.858 1.00 97.25 82 ARG A O 1
ATOM 692 N N . GLY A 1 83 ? -15.331 -6.915 18.903 1.00 97.00 83 GLY A N 1
ATOM 693 C CA . GLY A 1 83 ? -15.613 -6.075 20.068 1.00 97.00 83 GLY A CA 1
ATOM 694 C C . GLY A 1 83 ? -17.094 -6.038 20.456 1.00 97.00 83 GLY A C 1
ATOM 695 O O . GLY A 1 83 ? -17.403 -5.957 21.644 1.00 97.00 83 GLY A O 1
ATOM 696 N N . LYS A 1 84 ? -18.009 -6.139 19.482 1.00 95.62 84 LYS A N 1
ATOM 697 C CA . LYS A 1 84 ? -19.461 -6.242 19.732 1.00 95.62 84 LYS A CA 1
ATOM 698 C C . LYS A 1 84 ? -19.860 -7.604 20.300 1.00 95.62 84 LYS A C 1
ATOM 700 O O . LYS A 1 84 ? -20.769 -7.675 21.119 1.00 95.62 84 LYS A O 1
ATOM 705 N N . ASN A 1 85 ? -19.179 -8.665 19.869 1.00 92.94 85 ASN A N 1
ATOM 706 C CA . ASN A 1 85 ? -19.546 -10.050 20.170 1.00 92.94 85 ASN A CA 1
ATOM 707 C C . ASN A 1 85 ? -18.880 -10.613 21.438 1.00 92.94 85 ASN A C 1
ATOM 709 O O . ASN A 1 85 ? -19.111 -11.773 21.779 1.00 92.94 85 ASN A O 1
ATOM 713 N N . VAL A 1 86 ? -18.050 -9.833 22.142 1.00 94.19 86 VAL A N 1
ATOM 714 C CA . VAL A 1 86 ? -17.338 -10.294 23.342 1.00 94.19 86 VAL A CA 1
ATOM 715 C C . VAL A 1 86 ? -17.927 -9.686 24.618 1.00 94.19 86 VAL A C 1
ATOM 717 O O . VAL A 1 86 ? -18.064 -8.472 24.749 1.00 94.19 86 VAL A O 1
ATOM 720 N N . GLY A 1 87 ? -18.262 -10.542 25.588 1.00 90.06 87 GLY A N 1
ATOM 721 C CA . GLY A 1 87 ? -18.847 -10.120 26.869 1.00 90.06 87 GLY A CA 1
ATOM 722 C C . GLY A 1 87 ? -17.825 -9.647 27.910 1.00 90.06 87 GLY A C 1
ATOM 723 O O . GLY A 1 87 ? -18.199 -9.052 28.917 1.00 90.06 87 GLY A O 1
ATOM 724 N N . LEU A 1 88 ? -16.532 -9.900 27.683 1.00 96.19 88 LEU A N 1
ATOM 725 C CA . LEU A 1 88 ? -15.463 -9.548 28.618 1.00 96.19 88 LEU A CA 1
ATOM 726 C C . LEU A 1 88 ? -14.980 -8.107 28.368 1.00 96.19 88 LEU A C 1
ATOM 728 O O . LEU A 1 88 ? -14.480 -7.830 27.273 1.00 96.19 88 LEU A O 1
ATOM 732 N N . PRO A 1 89 ? -15.029 -7.201 29.368 1.00 94.56 89 PRO A N 1
ATOM 733 C CA . PRO A 1 89 ? -14.636 -5.800 29.193 1.00 94.56 89 PRO A CA 1
ATOM 734 C C . PRO A 1 89 ? -13.210 -5.617 28.660 1.00 94.56 89 PRO A C 1
ATOM 736 O O . PRO A 1 89 ? -12.987 -4.807 27.763 1.00 94.56 89 PRO A O 1
ATOM 739 N N . GLY A 1 90 ? -12.253 -6.410 29.154 1.00 96.56 90 GLY A N 1
ATOM 740 C CA . GLY A 1 90 ? -10.861 -6.356 28.695 1.00 96.56 90 GLY A CA 1
ATOM 741 C C . GLY A 1 90 ? -10.694 -6.788 27.236 1.00 96.56 90 GLY A C 1
ATOM 742 O O . GLY A 1 90 ? -10.001 -6.124 26.467 1.00 96.56 90 GLY A O 1
ATOM 743 N N . ALA A 1 91 ? -11.386 -7.853 26.822 1.00 96.44 91 ALA A N 1
ATOM 744 C CA . ALA A 1 91 ? -11.360 -8.313 25.435 1.00 96.44 91 ALA A CA 1
ATOM 745 C C . ALA A 1 91 ? -12.018 -7.293 24.493 1.00 96.44 91 ALA A C 1
ATOM 747 O O . ALA A 1 91 ? -11.511 -7.047 23.399 1.00 96.44 91 ALA A O 1
ATOM 748 N N . ARG A 1 92 ? -13.101 -6.643 24.941 1.00 97.75 92 ARG A N 1
ATOM 749 C CA . ARG A 1 92 ? -13.751 -5.558 24.197 1.00 97.75 92 ARG A CA 1
ATOM 750 C C . ARG A 1 92 ? -12.824 -4.356 24.041 1.00 97.75 92 ARG A C 1
ATOM 752 O O . ARG A 1 92 ? -12.680 -3.848 22.934 1.00 97.75 92 ARG A O 1
ATOM 759 N N . ALA A 1 93 ? -12.171 -3.924 25.119 1.00 97.69 93 ALA A N 1
ATOM 760 C CA . ALA A 1 93 ? -11.215 -2.820 25.079 1.00 97.69 93 ALA A CA 1
ATOM 761 C C . ALA A 1 93 ? -10.049 -3.115 24.122 1.00 97.69 93 ALA A C 1
ATOM 763 O O . ALA A 1 93 ? -9.668 -2.259 23.324 1.00 97.69 93 ALA A O 1
ATOM 764 N N . TYR A 1 94 ? -9.524 -4.343 24.144 1.00 97.88 94 TYR A N 1
ATOM 765 C CA . TYR A 1 94 ? -8.482 -4.767 23.213 1.00 97.88 94 TYR A CA 1
ATOM 766 C C . TYR A 1 94 ? -8.965 -4.770 21.756 1.00 97.88 94 TYR A C 1
ATOM 768 O O . TYR A 1 94 ? -8.270 -4.253 20.887 1.00 97.88 94 TYR A O 1
ATOM 776 N N . ALA A 1 95 ? -10.163 -5.294 21.484 1.00 98.31 95 ALA A N 1
ATOM 777 C CA . ALA A 1 95 ? -10.730 -5.308 20.138 1.00 98.31 95 ALA A CA 1
ATOM 778 C C . ALA A 1 95 ? -10.924 -3.891 19.570 1.00 98.31 95 ALA A C 1
ATOM 780 O O . ALA A 1 95 ? -10.547 -3.635 18.430 1.00 98.31 95 ALA A O 1
ATOM 781 N N . LEU A 1 96 ? -11.415 -2.949 20.383 1.00 97.94 96 LEU A N 1
ATOM 782 C CA . LEU A 1 96 ? -11.532 -1.538 19.992 1.00 97.94 96 LEU A CA 1
ATOM 783 C C . LEU A 1 96 ? 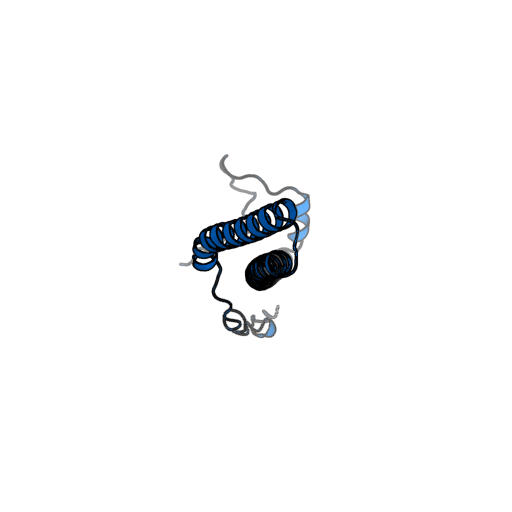-10.162 -0.889 19.749 1.00 97.94 96 LEU A C 1
ATOM 785 O O . LEU A 1 96 ? -10.002 -0.122 18.803 1.00 97.94 96 LEU A O 1
ATOM 789 N N . LYS A 1 97 ? -9.149 -1.229 20.558 1.00 98.50 97 LYS A N 1
ATOM 790 C CA . LYS A 1 97 ? -7.769 -0.782 20.318 1.00 98.50 97 LYS A CA 1
ATOM 791 C C . LYS A 1 97 ? -7.239 -1.294 18.975 1.00 98.50 97 LYS A C 1
ATOM 793 O O . LYS A 1 97 ? -6.572 -0.547 18.267 1.00 98.50 97 LYS A O 1
ATOM 798 N N . GLN A 1 98 ? -7.524 -2.547 18.622 1.00 98.56 98 GLN A N 1
ATOM 799 C CA . GLN A 1 98 ? -7.124 -3.115 17.334 1.00 98.56 98 GLN A CA 1
ATOM 800 C C . GLN A 1 98 ? -7.859 -2.446 16.166 1.00 98.56 98 GLN A C 1
ATOM 802 O O . GLN A 1 98 ? -7.211 -2.078 15.194 1.00 98.56 98 GLN A O 1
ATOM 807 N N . GLU A 1 99 ? -9.175 -2.223 16.267 1.00 98.56 99 GLU A N 1
ATOM 808 C CA . GLU A 1 99 ? -9.932 -1.444 15.271 1.00 98.56 99 GLU A CA 1
ATOM 809 C C . GLU A 1 99 ? -9.285 -0.070 15.040 1.00 98.56 99 GLU A C 1
ATOM 811 O O . GLU A 1 99 ? -9.035 0.309 13.896 1.00 98.56 99 GLU A O 1
ATOM 816 N N . ALA A 1 100 ? -8.972 0.654 16.121 1.00 98.56 100 ALA A N 1
ATOM 817 C CA . ALA A 1 100 ? -8.333 1.964 16.044 1.00 98.56 100 ALA A CA 1
ATOM 818 C C . ALA A 1 100 ? -6.968 1.905 15.339 1.00 98.56 100 ALA A C 1
ATOM 820 O O . ALA A 1 100 ? -6.720 2.708 14.444 1.00 98.56 100 ALA A O 1
ATOM 821 N N . LEU A 1 101 ? -6.130 0.918 15.675 1.00 98.62 101 LEU A N 1
ATOM 822 C CA . LEU A 1 101 ? -4.827 0.713 15.036 1.00 98.62 101 LEU A CA 1
ATOM 823 C C . LEU A 1 101 ? -4.953 0.494 13.520 1.00 98.62 101 LEU A C 1
ATOM 825 O O . LEU A 1 101 ? -4.236 1.117 12.742 1.00 98.62 101 LEU A O 1
ATOM 829 N N . TRP A 1 102 ? -5.863 -0.377 13.078 1.00 98.69 102 TRP A N 1
ATOM 830 C CA . TRP A 1 102 ? -6.048 -0.635 11.645 1.00 98.69 102 TRP A CA 1
ATOM 831 C C . TRP A 1 102 ? -6.594 0.585 10.895 1.00 98.69 102 TRP A C 1
ATOM 833 O O . TRP A 1 102 ? -6.193 0.836 9.758 1.00 98.69 102 TRP A O 1
ATOM 843 N N . ASN A 1 103 ? -7.464 1.371 11.533 1.00 98.69 103 ASN A N 1
ATOM 844 C CA . ASN A 1 103 ? -7.935 2.636 10.972 1.00 98.69 103 ASN A CA 1
ATOM 845 C C . ASN A 1 103 ? -6.802 3.663 10.839 1.00 98.69 103 ASN A C 1
ATOM 847 O O . ASN A 1 103 ? -6.723 4.341 9.816 1.00 98.69 103 ASN A O 1
ATOM 851 N N . GLU A 1 104 ? -5.913 3.748 11.829 1.00 98.56 104 GLU A N 1
ATOM 852 C CA . GLU A 1 104 ? -4.734 4.617 11.791 1.00 98.56 104 GLU A CA 1
ATOM 853 C C . GLU A 1 104 ? -3.774 4.210 10.665 1.00 98.56 104 GLU A C 1
ATOM 855 O O . GLU A 1 104 ? -3.387 5.048 9.853 1.00 98.56 104 GLU A O 1
ATOM 860 N N . LEU A 1 105 ? -3.467 2.913 10.535 1.00 98.44 105 LEU A N 1
ATOM 861 C CA . LEU A 1 105 ? -2.652 2.395 9.430 1.00 98.44 105 LEU A CA 1
ATOM 862 C C . LEU A 1 105 ? -3.258 2.738 8.063 1.00 98.44 105 LEU A C 1
ATOM 864 O O . LEU A 1 105 ? -2.541 3.158 7.157 1.00 98.44 105 LEU A O 1
ATOM 868 N N . ASN A 1 106 ? -4.580 2.613 7.914 1.00 98.25 106 ASN A N 1
ATOM 869 C CA . ASN A 1 106 ? -5.283 2.996 6.690 1.00 98.25 106 ASN A CA 1
ATOM 870 C C . ASN A 1 106 ? -5.214 4.500 6.407 1.00 98.25 106 ASN A C 1
ATOM 872 O O . ASN A 1 106 ? -5.024 4.886 5.254 1.00 98.25 106 ASN A O 1
ATOM 876 N N . ALA A 1 107 ? -5.354 5.345 7.429 1.00 97.50 107 ALA A N 1
ATOM 877 C CA . ALA A 1 107 ? -5.238 6.793 7.281 1.00 97.50 107 ALA A CA 1
ATOM 878 C C . ALA A 1 107 ? -3.821 7.198 6.847 1.00 97.50 107 ALA A C 1
ATOM 880 O O . ALA A 1 107 ? -3.670 7.866 5.824 1.00 97.50 107 ALA A O 1
ATOM 881 N N . ASN A 1 108 ? -2.801 6.701 7.549 1.00 96.56 108 ASN A N 1
ATOM 882 C CA . ASN A 1 108 ? -1.395 6.984 7.256 1.00 96.56 108 ASN A CA 1
ATOM 883 C C . ASN A 1 108 ? -1.016 6.526 5.845 1.00 96.56 108 ASN A C 1
ATOM 885 O O . ASN A 1 108 ? -0.382 7.259 5.089 1.00 96.56 108 ASN A O 1
ATOM 889 N N . ALA A 1 109 ? -1.437 5.322 5.458 1.00 95.81 109 ALA A N 1
ATOM 890 C CA . ALA A 1 109 ? -1.114 4.793 4.145 1.00 95.81 109 ALA A CA 1
ATOM 891 C C . ALA A 1 109 ? -1.830 5.570 3.026 1.00 95.81 109 ALA A C 1
ATOM 893 O O . ALA A 1 109 ? -1.227 5.878 2.001 1.00 95.81 109 ALA A O 1
ATOM 894 N N . ARG A 1 110 ? -3.094 5.973 3.232 1.00 94.81 110 ARG A N 1
ATOM 895 C CA . ARG A 1 110 ? -3.805 6.861 2.298 1.00 94.81 110 ARG A CA 1
ATOM 896 C C . ARG A 1 110 ? -3.089 8.193 2.105 1.00 94.81 110 ARG A C 1
ATOM 898 O O . ARG A 1 110 ? -2.966 8.636 0.969 1.00 94.81 110 ARG A O 1
ATOM 905 N N . GLU A 1 111 ? -2.641 8.818 3.187 1.00 93.69 111 GLU A N 1
ATOM 906 C CA . GLU A 1 111 ? -1.923 10.092 3.129 1.00 93.69 111 GLU A CA 1
ATOM 907 C C . GLU A 1 111 ? -0.612 9.957 2.346 1.00 93.69 111 GLU A C 1
ATOM 909 O O . GLU A 1 111 ? -0.386 10.701 1.393 1.00 93.69 111 GLU A O 1
ATOM 914 N N . GLN A 1 112 ? 0.197 8.946 2.671 1.00 91.69 112 GLN A N 1
ATOM 915 C CA . GLN A 1 112 ? 1.462 8.682 1.981 1.00 91.69 112 GLN A CA 1
ATOM 916 C C . GLN A 1 112 ? 1.275 8.337 0.499 1.00 91.69 112 GLN A C 1
ATOM 918 O O . GLN A 1 112 ? 2.101 8.706 -0.331 1.00 91.69 112 GLN A O 1
ATOM 923 N N . TRP A 1 113 ? 0.203 7.629 0.139 1.00 93.81 113 TRP A N 1
ATOM 924 C CA . TRP A 1 113 ? -0.025 7.225 -1.248 1.00 93.81 113 TRP A CA 1
ATOM 925 C C . TRP A 1 113 ? -0.679 8.292 -2.116 1.00 93.81 113 TRP A C 1
ATOM 927 O O . TRP A 1 113 ? -0.561 8.204 -3.336 1.00 93.81 113 TRP A O 1
ATOM 937 N N . ASN A 1 114 ? -1.337 9.300 -1.541 1.00 88.56 114 ASN A N 1
ATOM 938 C CA . ASN A 1 114 ? -1.883 10.405 -2.332 1.00 88.56 114 ASN A CA 1
ATOM 939 C C . ASN A 1 114 ? -0.769 11.165 -3.066 1.00 88.56 114 ASN A C 1
ATOM 941 O O . ASN A 1 114 ? -0.888 11.381 -4.268 1.00 88.56 114 ASN A O 1
ATOM 945 N N . SER A 1 115 ? 0.345 11.465 -2.390 1.00 84.88 115 SER A N 1
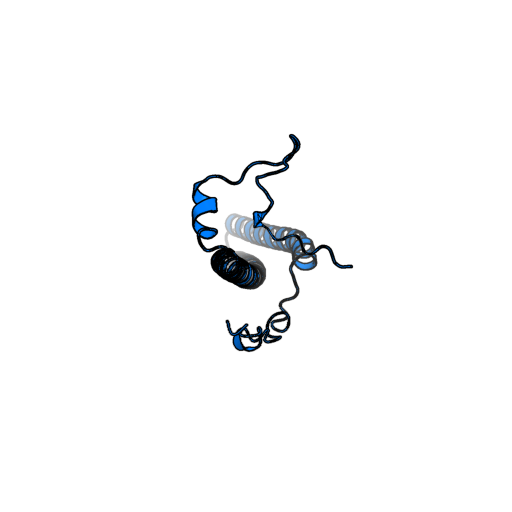ATOM 946 C CA . SER A 1 115 ? 1.499 12.122 -3.022 1.00 84.88 115 SER A CA 1
ATOM 947 C C . SER A 1 115 ? 2.166 11.245 -4.087 1.00 84.88 115 SER A C 1
ATOM 949 O O . SER A 1 115 ? 2.591 11.733 -5.129 1.00 84.88 115 SER A O 1
ATOM 951 N N . LEU A 1 116 ? 2.228 9.929 -3.867 1.00 85.31 116 LEU A N 1
ATOM 952 C CA . LEU A 1 116 ? 2.813 8.989 -4.828 1.00 85.31 116 LEU A CA 1
ATOM 953 C C . LEU A 1 116 ? 1.949 8.815 -6.083 1.00 85.31 116 LEU A C 1
ATOM 955 O O . LEU A 1 116 ? 2.487 8.690 -7.180 1.00 85.31 116 LEU A O 1
ATOM 959 N N . LYS A 1 117 ? 0.620 8.840 -5.945 1.00 83.62 117 LYS A N 1
ATOM 960 C CA . LYS A 1 117 ? -0.305 8.753 -7.084 1.00 83.62 117 LYS A CA 1
ATOM 961 C C . LYS A 1 117 ? -0.226 9.960 -8.010 1.00 83.62 117 LYS A C 1
ATOM 963 O O . LYS A 1 117 ? -0.449 9.794 -9.201 1.00 83.62 117 LYS A O 1
ATOM 968 N N . GLU A 1 118 ? 0.108 11.138 -7.488 1.00 80.25 118 GLU A N 1
ATOM 969 C CA . GLU A 1 118 ? 0.345 12.332 -8.311 1.00 80.25 118 GLU A CA 1
ATOM 970 C C . GLU A 1 118 ? 1.614 12.208 -9.172 1.00 80.25 118 GLU A C 1
ATOM 972 O O . GLU A 1 118 ? 1.692 12.813 -10.237 1.00 80.25 118 GLU A O 1
ATOM 977 N N . MET A 1 119 ? 2.596 11.409 -8.736 1.00 79.56 119 MET A N 1
ATOM 978 C CA . MET A 1 119 ? 3.861 11.204 -9.453 1.00 79.56 119 MET A CA 1
ATOM 979 C C . MET A 1 119 ? 3.856 9.990 -10.389 1.00 79.56 119 MET A C 1
ATOM 981 O O . MET A 1 119 ? 4.684 9.917 -11.298 1.00 79.56 119 MET A O 1
ATOM 985 N N . LEU A 1 120 ? 2.973 9.015 -10.160 1.00 81.06 120 LEU A N 1
ATOM 986 C CA . LEU A 1 120 ? 2.880 7.831 -11.007 1.00 81.06 120 LEU A CA 1
ATOM 987 C C . LEU A 1 120 ? 2.284 8.208 -12.371 1.00 81.06 120 LEU A C 1
ATOM 989 O O . LEU A 1 120 ? 1.276 8.917 -12.420 1.00 81.06 120 LEU A O 1
ATOM 993 N N . PRO A 1 121 ? 2.863 7.725 -13.486 1.00 73.06 121 PRO A N 1
ATOM 994 C CA . PRO A 1 121 ? 2.272 7.943 -14.795 1.00 73.06 121 PRO A CA 1
ATOM 995 C C . PRO A 1 121 ? 0.847 7.388 -14.793 1.00 73.06 121 PRO A C 1
ATOM 997 O O . PRO A 1 121 ? 0.618 6.243 -14.392 1.00 73.06 121 PRO A O 1
ATOM 1000 N N . SER A 1 122 ? -0.122 8.204 -15.226 1.00 62.56 122 SER A N 1
ATOM 1001 C CA . SER A 1 122 ? -1.488 7.729 -15.431 1.00 62.56 122 SER A CA 1
ATOM 1002 C C . SER A 1 122 ? -1.407 6.513 -16.341 1.00 62.56 122 SER A C 1
ATOM 1004 O O . SER A 1 122 ? -0.784 6.604 -17.400 1.00 62.56 122 SER A O 1
ATOM 1006 N N . ALA A 1 123 ? -1.987 5.389 -15.924 1.00 55.91 123 ALA A N 1
ATOM 1007 C CA . ALA A 1 123 ? -2.043 4.167 -16.711 1.00 55.91 123 ALA A CA 1
ATOM 1008 C C . ALA A 1 123 ? -2.899 4.396 -17.972 1.00 55.91 123 ALA A C 1
ATOM 1010 O O . ALA A 1 123 ? -4.038 3.953 -18.044 1.00 55.91 123 ALA A O 1
ATOM 1011 N N . SER A 1 124 ? -2.372 5.145 -18.941 1.00 52.38 124 SER A N 1
ATOM 1012 C CA . SER A 1 124 ? -2.883 5.202 -20.298 1.00 52.38 124 SER A CA 1
ATOM 1013 C C . SER A 1 124 ? -2.077 4.190 -21.109 1.00 52.38 124 SER A C 1
ATOM 1015 O O . SER A 1 124 ? -0.870 4.383 -21.287 1.00 52.38 124 SER A O 1
ATOM 1017 N N . PRO A 1 125 ? -2.702 3.094 -21.568 1.00 50.31 125 PRO A N 1
ATOM 1018 C CA . PRO A 1 125 ? -2.049 2.098 -22.416 1.00 50.31 125 PRO A CA 1
ATOM 1019 C C . PRO A 1 125 ? -1.600 2.666 -23.772 1.00 50.31 125 PRO A C 1
ATOM 1021 O O . PRO A 1 125 ? -0.798 2.051 -24.460 1.00 50.31 125 PRO A O 1
ATOM 1024 N N . GLU A 1 126 ? -2.099 3.843 -24.157 1.00 49.62 126 GLU A N 1
ATOM 1025 C CA . GLU A 1 126 ? -1.997 4.387 -25.516 1.00 49.62 126 GLU A CA 1
ATOM 1026 C C . GLU A 1 126 ? -0.638 5.030 -25.838 1.00 49.62 126 GLU A C 1
ATOM 1028 O O . GLU A 1 126 ? -0.367 5.357 -26.989 1.00 49.62 126 GLU A O 1
ATOM 1033 N N . ALA A 1 127 ? 0.249 5.209 -24.854 1.00 49.22 127 ALA A N 1
ATOM 1034 C CA . ALA A 1 127 ? 1.471 5.998 -25.037 1.00 49.22 127 ALA A CA 1
ATOM 1035 C C . ALA A 1 127 ? 2.617 5.283 -25.791 1.00 49.22 127 ALA A C 1
ATOM 1037 O O . ALA A 1 127 ? 3.664 5.895 -25.996 1.00 49.22 127 ALA A O 1
ATOM 1038 N N . LEU A 1 128 ? 2.467 4.013 -26.193 1.00 48.28 128 LEU A N 1
ATOM 1039 C CA . LEU A 1 128 ? 3.542 3.266 -26.874 1.00 48.28 128 LEU A CA 1
ATOM 1040 C C . LEU A 1 128 ? 3.119 2.424 -28.086 1.00 48.28 128 LEU A C 1
ATOM 1042 O O . LEU A 1 128 ? 3.998 1.880 -28.755 1.00 48.28 128 LEU A O 1
ATOM 1046 N N . ASP A 1 129 ? 1.822 2.359 -28.391 1.00 45.69 129 ASP A N 1
ATOM 1047 C CA . ASP A 1 129 ? 1.289 1.664 -29.573 1.00 45.69 129 ASP A CA 1
ATOM 1048 C C . ASP A 1 129 ? 1.263 2.549 -30.827 1.00 45.69 129 ASP A C 1
ATOM 1050 O O . ASP A 1 129 ? 0.719 2.158 -31.858 1.00 45.69 129 ASP A O 1
ATOM 1054 N N . SER A 1 130 ? 1.904 3.724 -30.804 1.00 47.09 130 SER A N 1
ATOM 1055 C CA . SER A 1 130 ? 2.351 4.320 -32.060 1.00 47.09 130 SER A CA 1
ATOM 1056 C C . SER A 1 130 ? 3.437 3.404 -32.631 1.00 47.09 130 SER A C 1
ATOM 1058 O O . SER A 1 130 ? 4.608 3.529 -32.264 1.00 47.09 130 SER A O 1
ATOM 1060 N N . GLU A 1 131 ? 3.022 2.434 -33.448 1.00 49.44 131 GLU A N 1
ATOM 1061 C CA . GLU A 1 131 ? 3.858 1.552 -34.256 1.00 49.44 131 GLU A CA 1
ATOM 1062 C C . GLU A 1 131 ? 4.979 2.362 -34.911 1.00 49.44 131 GLU A C 1
ATOM 1064 O O . GLU A 1 131 ? 4.812 2.975 -35.964 1.00 49.44 131 GLU A O 1
ATOM 1069 N N . ILE A 1 132 ? 6.156 2.375 -34.288 1.00 56.22 132 ILE A N 1
ATOM 1070 C CA . ILE A 1 132 ? 7.383 2.615 -35.033 1.00 56.22 132 ILE A CA 1
ATOM 1071 C C . ILE A 1 132 ? 7.698 1.262 -35.649 1.00 56.22 132 ILE A C 1
ATOM 1073 O O . ILE A 1 132 ? 8.321 0.403 -35.018 1.00 56.22 132 ILE A O 1
ATOM 1077 N N . ASP A 1 133 ? 7.148 1.071 -36.843 1.00 47.88 133 ASP A N 1
ATOM 1078 C CA . ASP A 1 133 ? 7.411 -0.069 -37.697 1.00 47.88 133 ASP A CA 1
ATOM 1079 C C . ASP A 1 133 ? 8.921 -0.152 -37.962 1.00 47.88 133 ASP A C 1
ATOM 1081 O O . ASP A 1 133 ? 9.517 0.691 -38.638 1.00 47.88 133 ASP A O 1
ATOM 1085 N N . LEU A 1 134 ? 9.559 -1.155 -37.362 1.00 49.50 134 LEU A N 1
ATOM 1086 C CA . LEU A 1 134 ? 10.983 -1.423 -37.538 1.00 49.50 134 LEU A CA 1
ATOM 1087 C C . LEU A 1 134 ? 11.301 -1.858 -38.979 1.00 49.50 134 LEU A C 1
ATOM 1089 O O . LEU A 1 134 ? 12.459 -1.719 -39.377 1.00 49.50 134 LEU A O 1
ATOM 1093 N N . ASP A 1 135 ? 10.295 -2.297 -39.751 1.00 48.03 135 ASP A N 1
ATOM 1094 C CA . ASP A 1 135 ? 10.407 -2.613 -41.182 1.00 48.03 135 ASP A CA 1
ATOM 1095 C C . ASP A 1 135 ? 10.270 -1.358 -42.071 1.00 48.03 135 ASP A C 1
ATOM 1097 O O . ASP A 1 135 ? 10.661 -1.373 -43.239 1.00 48.03 135 ASP A O 1
ATOM 1101 N N . SER A 1 136 ? 9.806 -0.233 -41.510 1.00 46.88 136 SER A N 1
ATOM 1102 C CA . SER A 1 136 ? 9.791 1.086 -42.165 1.00 46.88 136 SER A CA 1
ATOM 1103 C C . SER A 1 136 ? 11.099 1.868 -41.995 1.00 46.88 136 SER A C 1
ATOM 1105 O O . SER A 1 136 ? 11.269 2.935 -42.595 1.00 46.88 136 SER A O 1
ATOM 1107 N N . LEU A 1 137 ? 12.053 1.369 -41.200 1.00 45.44 137 LEU A N 1
ATOM 1108 C CA . LEU A 1 137 ? 13.416 1.898 -41.234 1.00 45.44 137 LEU A CA 1
ATOM 1109 C C . LEU A 1 137 ? 13.997 1.583 -42.614 1.00 45.44 137 LEU A C 1
ATOM 1111 O O . LEU A 1 137 ? 13.950 0.422 -43.018 1.00 45.44 137 LEU A O 1
ATOM 1115 N N . PRO A 1 138 ? 14.550 2.569 -43.345 1.00 39.06 138 PRO A N 1
ATOM 1116 C CA . PRO A 1 138 ? 15.038 2.330 -44.690 1.00 39.06 138 PRO A CA 1
ATOM 1117 C C . PRO A 1 138 ? 16.020 1.160 -44.658 1.00 39.06 138 PRO A C 1
ATOM 1119 O O . PRO A 1 138 ? 17.081 1.242 -44.032 1.00 39.06 138 PRO A O 1
ATOM 1122 N N . HIS A 1 139 ? 15.657 0.066 -45.333 1.00 43.41 139 HIS A N 1
ATOM 1123 C CA . HIS A 1 139 ? 16.621 -0.912 -45.800 1.00 43.41 139 HIS A CA 1
ATOM 1124 C C . HIS A 1 139 ? 17.562 -0.150 -46.728 1.00 43.41 139 HIS A C 1
ATOM 1126 O O . HIS A 1 139 ? 17.284 0.021 -47.913 1.00 43.41 139 HIS A O 1
ATOM 1132 N N . TYR A 1 140 ? 18.644 0.387 -46.167 1.00 41.81 140 TYR A N 1
ATOM 1133 C CA . TYR A 1 140 ? 19.741 0.899 -46.963 1.00 41.81 140 TYR A CA 1
ATOM 1134 C C . TYR A 1 140 ? 20.321 -0.306 -47.698 1.00 41.81 140 TYR A C 1
ATOM 1136 O O . TYR A 1 140 ? 21.051 -1.112 -47.123 1.00 41.81 140 TYR A O 1
ATOM 1144 N N . SER A 1 141 ? 19.896 -0.479 -48.951 1.00 34.25 141 SER A N 1
ATOM 1145 C CA . SER A 1 141 ? 20.558 -1.384 -49.874 1.00 34.25 141 SER A CA 1
ATOM 1146 C C . SER A 1 141 ? 21.988 -0.893 -50.077 1.00 34.25 141 SER A C 1
ATOM 1148 O O . SER A 1 141 ? 22.212 0.316 -50.174 1.00 34.25 141 SER A O 1
ATOM 1150 N N . SER A 1 142 ? 22.898 -1.864 -50.117 1.00 36.38 142 SER A N 1
ATOM 1151 C CA . SER A 1 142 ? 24.340 -1.740 -50.344 1.00 36.38 142 SER A CA 1
ATOM 1152 C C . SER A 1 142 ? 24.755 -0.784 -51.460 1.00 36.38 142 SER A C 1
ATOM 1154 O O . SER A 1 142 ? 23.982 -0.599 -52.426 1.00 36.38 142 SER A O 1
#